Protein AF-A0A7X7DNK5-F1 (afdb_monomer)

Mean predicted aligned error: 5.65 Å

Sequence (61 aa):
MYNIFIHVILLLVMPPLLLGIINKTKAWFGGRTGAPFLQPYYDIIKLMRKGMVFSNTTTWI

Structure (mmCIF, N/CA/C/O backbone):
data_AF-A0A7X7DNK5-F1
#
_entry.id   AF-A0A7X7DNK5-F1
#
loop_
_atom_site.group_PDB
_atom_site.id
_atom_site.type_symbol
_atom_site.label_atom_id
_atom_site.label_alt_id
_atom_site.label_comp_id
_atom_site.label_asym_id
_atom_site.label_entity_id
_atom_site.label_seq_id
_atom_site.pdbx_PDB_ins_code
_atom_site.Cartn_x
_atom_site.Cartn_y
_atom_site.Cartn_z
_atom_site.occupancy
_atom_site.B_iso_or_equiv
_atom_site.auth_seq_id
_atom_site.auth_comp_id
_atom_site.auth_asym_id
_atom_site.auth_atom_id
_atom_site.pdbx_PDB_model_num
ATOM 1 N N . MET A 1 1 ? 9.640 -29.888 -0.283 1.00 66.44 1 MET A N 1
ATOM 2 C CA . MET A 1 1 ? 9.364 -29.004 -1.440 1.00 66.44 1 MET A CA 1
ATOM 3 C C . MET A 1 1 ? 8.206 -28.035 -1.196 1.00 66.44 1 MET A C 1
ATOM 5 O O . MET A 1 1 ? 8.387 -26.865 -1.476 1.00 66.44 1 MET A O 1
ATOM 9 N N . TYR A 1 2 ? 7.076 -28.439 -0.603 1.00 86.19 2 TYR A N 1
ATOM 10 C CA . TYR A 1 2 ? 5.943 -27.529 -0.325 1.00 86.19 2 TYR A CA 1
ATOM 11 C C . TYR A 1 2 ? 6.258 -26.308 0.556 1.00 86.19 2 TYR A C 1
ATOM 13 O O . TYR A 1 2 ? 5.716 -25.233 0.324 1.00 86.19 2 TYR A O 1
ATOM 21 N N . ASN A 1 3 ? 7.183 -26.439 1.511 1.00 92.25 3 ASN A N 1
ATOM 22 C CA . ASN A 1 3 ? 7.546 -25.338 2.409 1.00 92.25 3 ASN A CA 1
ATOM 23 C C . ASN A 1 3 ? 8.058 -24.105 1.654 1.00 92.25 3 ASN A C 1
ATOM 25 O O . ASN A 1 3 ? 7.664 -22.991 1.979 1.00 92.25 3 ASN A O 1
ATOM 29 N N . ILE A 1 4 ? 8.879 -24.287 0.609 1.00 93.69 4 ILE A N 1
ATOM 30 C 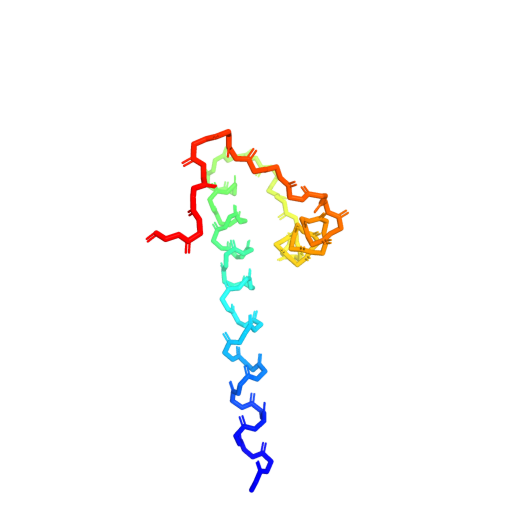CA . ILE A 1 4 ? 9.434 -23.149 -0.138 1.00 93.69 4 ILE A CA 1
ATOM 31 C C . ILE A 1 4 ? 8.321 -22.358 -0.834 1.00 93.69 4 ILE A C 1
ATOM 33 O O . ILE A 1 4 ? 8.312 -21.134 -0.785 1.00 93.69 4 ILE A O 1
ATOM 37 N N . PHE A 1 5 ? 7.337 -23.057 -1.408 1.00 94.25 5 PHE A N 1
ATOM 38 C CA . PHE A 1 5 ? 6.197 -22.435 -2.076 1.00 94.25 5 PHE A CA 1
ATOM 39 C C . PHE A 1 5 ? 5.343 -21.638 -1.091 1.00 94.25 5 PHE A C 1
ATOM 41 O O . PHE A 1 5 ? 4.984 -20.498 -1.376 1.00 94.25 5 PHE A O 1
ATOM 48 N N . ILE A 1 6 ? 5.075 -22.205 0.088 1.00 94.56 6 ILE A N 1
ATOM 49 C CA . ILE A 1 6 ? 4.323 -21.523 1.146 1.00 94.56 6 ILE A CA 1
ATOM 50 C C . ILE A 1 6 ? 5.069 -20.263 1.602 1.00 94.56 6 ILE A C 1
ATOM 52 O O . ILE A 1 6 ? 4.464 -19.195 1.679 1.00 94.56 6 ILE A O 1
ATOM 56 N N . HIS A 1 7 ? 6.379 -20.356 1.850 1.00 93.50 7 HIS A N 1
ATOM 57 C CA . HIS A 1 7 ? 7.179 -19.204 2.269 1.00 93.50 7 HIS A CA 1
ATOM 58 C C . HIS A 1 7 ? 7.210 -18.096 1.213 1.00 93.50 7 HIS A C 1
ATOM 60 O O . HIS A 1 7 ? 7.063 -16.930 1.569 1.00 93.50 7 HIS A O 1
ATOM 66 N N . VAL A 1 8 ? 7.341 -18.439 -0.071 1.00 94.81 8 VAL A N 1
ATOM 67 C CA . VAL A 1 8 ? 7.347 -17.457 -1.170 1.00 94.81 8 VAL A CA 1
ATOM 68 C C . VAL A 1 8 ? 5.998 -16.748 -1.298 1.00 94.81 8 VAL A C 1
ATOM 70 O O . VAL A 1 8 ? 5.961 -15.525 -1.427 1.00 94.81 8 VAL A O 1
ATOM 73 N N . ILE A 1 9 ? 4.885 -17.482 -1.211 1.00 94.44 9 ILE A N 1
ATOM 74 C CA . ILE A 1 9 ? 3.542 -16.881 -1.245 1.00 94.44 9 ILE A CA 1
ATOM 75 C C . ILE A 1 9 ? 3.359 -15.931 -0.059 1.00 94.44 9 ILE A C 1
ATOM 77 O O . ILE A 1 9 ? 2.904 -14.799 -0.229 1.00 94.44 9 ILE A O 1
ATOM 81 N N . LEU A 1 10 ? 3.756 -16.368 1.139 1.00 92.56 10 LEU A N 1
ATOM 82 C CA . LEU A 1 10 ? 3.650 -15.560 2.347 1.00 92.56 10 LEU A CA 1
ATOM 83 C C . LEU A 1 10 ? 4.498 -14.283 2.243 1.00 92.56 10 LEU A C 1
ATOM 85 O O . LEU A 1 10 ? 4.023 -13.205 2.593 1.00 92.56 10 LEU A O 1
ATOM 89 N N . LEU A 1 11 ? 5.716 -14.396 1.706 1.00 93.56 11 LEU A N 1
ATOM 90 C CA . LEU A 1 11 ? 6.633 -13.279 1.484 1.00 93.56 11 LEU A CA 1
ATOM 91 C C . LEU A 1 11 ? 6.037 -12.215 0.553 1.00 93.56 11 LEU A C 1
ATOM 93 O O . LEU A 1 11 ? 6.228 -11.028 0.795 1.00 93.56 11 LEU A O 1
ATOM 97 N N . LEU A 1 12 ? 5.316 -12.620 -0.496 1.00 91.81 12 LEU A N 1
ATOM 98 C CA . LEU A 1 12 ? 4.745 -11.688 -1.473 1.00 91.81 12 LEU A CA 1
ATOM 99 C C . LEU A 1 12 ? 3.455 -11.018 -0.965 1.00 91.81 12 LEU A C 1
ATOM 101 O O . LEU A 1 12 ? 3.201 -9.850 -1.253 1.00 91.81 12 LEU A O 1
ATOM 105 N N . VAL A 1 13 ? 2.638 -11.754 -0.207 1.00 92.31 13 VAL A N 1
ATOM 106 C CA . VAL A 1 13 ? 1.292 -11.326 0.215 1.00 92.31 13 VAL A CA 1
ATOM 107 C C . VAL A 1 13 ? 1.307 -10.589 1.560 1.00 92.31 13 VAL A C 1
ATOM 109 O O . VAL A 1 13 ? 0.554 -9.636 1.751 1.00 92.31 13 VAL A O 1
ATOM 112 N N . MET A 1 14 ? 2.178 -10.959 2.502 1.00 92.44 14 MET A N 1
ATOM 113 C CA . MET A 1 14 ? 2.200 -10.326 3.831 1.00 92.44 14 MET A CA 1
ATOM 114 C C . MET A 1 14 ? 2.548 -8.827 3.829 1.00 92.44 14 MET A C 1
ATOM 116 O O . MET A 1 14 ? 1.880 -8.080 4.550 1.00 92.44 14 MET A O 1
ATOM 120 N N . PRO A 1 15 ? 3.530 -8.329 3.053 1.00 92.94 15 PRO A N 1
ATOM 121 C CA . PRO A 1 15 ? 3.884 -6.910 3.097 1.00 92.94 15 PRO A CA 1
ATOM 122 C C . PRO A 1 15 ? 2.733 -5.972 2.671 1.00 92.94 15 PRO A C 1
ATOM 124 O O . PRO A 1 15 ? 2.453 -5.021 3.408 1.00 92.94 15 PRO A O 1
ATOM 127 N N . PRO A 1 16 ? 1.991 -6.229 1.570 1.00 91.00 16 PRO A N 1
ATOM 128 C CA . PRO A 1 16 ? 0.790 -5.460 1.229 1.00 91.00 16 PRO A CA 1
ATOM 129 C C . PRO A 1 16 ? -0.291 -5.472 2.319 1.00 91.00 16 PRO A C 1
ATOM 131 O O . PRO A 1 16 ? -0.924 -4.443 2.564 1.00 91.00 16 PRO A O 1
ATOM 134 N N . LEU A 1 17 ? -0.485 -6.601 3.013 1.00 92.12 17 LEU A N 1
ATOM 135 C CA . LEU A 1 17 ? -1.425 -6.695 4.137 1.00 92.12 17 LEU A CA 1
ATOM 136 C C . LEU A 1 17 ? -1.029 -5.750 5.282 1.00 92.12 17 LEU A C 1
ATOM 138 O O . LEU A 1 17 ? -1.869 -5.008 5.801 1.00 92.12 17 LEU A O 1
ATOM 142 N N . LEU A 1 18 ? 0.257 -5.749 5.651 1.00 92.56 18 LEU A N 1
ATOM 143 C CA . LEU A 1 18 ? 0.797 -4.877 6.695 1.00 92.56 18 LEU A CA 1
ATOM 144 C C . LEU A 1 18 ? 0.617 -3.400 6.334 1.00 92.56 18 LEU A C 1
ATOM 146 O O . LEU A 1 18 ? 0.211 -2.611 7.187 1.00 92.56 18 LEU A O 1
ATOM 150 N N . LEU A 1 19 ? 0.829 -3.026 5.069 1.00 91.88 19 LEU A N 1
ATOM 151 C CA . LEU A 1 19 ? 0.561 -1.666 4.590 1.00 91.88 19 LEU A CA 1
ATOM 152 C C . LEU A 1 19 ? -0.913 -1.272 4.757 1.00 91.88 19 LEU A C 1
ATOM 154 O O . LEU A 1 19 ? -1.204 -0.146 5.169 1.00 91.88 19 LEU A O 1
ATOM 158 N N . GLY A 1 20 ? -1.843 -2.196 4.498 1.00 92.00 20 GLY A N 1
ATOM 159 C CA . GLY A 1 20 ? -3.273 -1.988 4.737 1.00 92.00 20 GLY A CA 1
ATOM 160 C C . GLY A 1 20 ? -3.584 -1.689 6.207 1.00 92.00 20 GLY A C 1
ATOM 161 O O . GLY A 1 20 ? -4.307 -0.735 6.506 1.00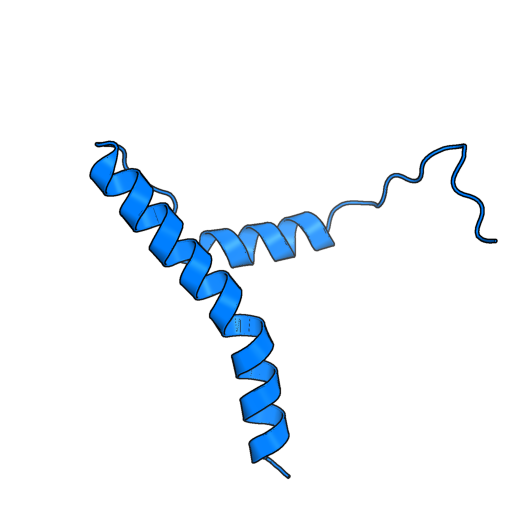 92.00 20 GLY A O 1
ATOM 162 N N . ILE A 1 21 ? -2.989 -2.451 7.131 1.00 93.19 21 ILE A N 1
ATOM 163 C CA . ILE A 1 21 ? -3.137 -2.241 8.582 1.00 93.19 21 ILE A CA 1
ATOM 164 C C . ILE A 1 21 ? -2.543 -0.890 8.993 1.00 93.19 21 ILE A C 1
ATOM 166 O O . ILE A 1 21 ? -3.222 -0.098 9.642 1.00 93.19 21 ILE A O 1
ATOM 170 N N . ILE A 1 22 ? -1.316 -0.584 8.565 1.00 93.06 22 ILE A N 1
ATOM 171 C CA . ILE A 1 22 ? -0.632 0.678 8.886 1.00 93.06 22 ILE A CA 1
ATOM 172 C C . ILE A 1 22 ? -1.468 1.879 8.434 1.00 93.06 22 ILE A C 1
ATOM 174 O O . ILE A 1 22 ? -1.662 2.828 9.196 1.00 93.06 22 ILE A O 1
ATOM 178 N N . ASN A 1 23 ? -1.987 1.847 7.206 1.00 93.06 23 ASN A N 1
ATOM 179 C CA . ASN A 1 23 ? -2.781 2.944 6.661 1.00 93.06 23 ASN A CA 1
ATOM 180 C C . ASN A 1 23 ? -4.116 3.110 7.390 1.00 93.06 23 ASN A C 1
ATOM 182 O O . ASN A 1 23 ? -4.547 4.244 7.617 1.00 93.06 23 ASN A O 1
ATOM 186 N N . LYS A 1 24 ? -4.742 2.005 7.806 1.00 92.19 24 LYS A N 1
ATOM 187 C CA . LYS A 1 24 ? -5.964 2.026 8.614 1.00 92.19 24 LYS A CA 1
ATOM 188 C C . LYS A 1 24 ? -5.712 2.604 10.006 1.00 92.19 24 LYS A C 1
ATOM 190 O O . LYS A 1 24 ? -6.460 3.483 10.428 1.00 92.19 24 LYS A O 1
ATOM 195 N N . THR A 1 25 ? -4.630 2.199 10.670 1.00 94.00 25 THR A N 1
ATOM 196 C CA . THR A 1 25 ? -4.222 2.759 11.966 1.00 94.00 25 THR A CA 1
ATOM 197 C C . THR A 1 25 ? -3.953 4.258 11.849 1.00 94.00 25 THR A C 1
ATOM 199 O O . THR A 1 25 ? -4.524 5.044 12.600 1.00 94.00 25 THR A O 1
ATOM 202 N N . LYS A 1 26 ? -3.171 4.690 10.850 1.00 93.19 26 LYS A N 1
ATOM 203 C CA . LYS A 1 26 ? -2.908 6.120 10.595 1.00 93.19 26 LYS A CA 1
ATOM 204 C C . LYS A 1 26 ? -4.185 6.920 10.328 1.00 93.19 26 LYS A C 1
ATOM 206 O O . LYS A 1 26 ? -4.287 8.068 10.748 1.00 93.19 26 LYS A O 1
ATOM 211 N N . ALA A 1 27 ? -5.143 6.345 9.603 1.00 93.31 27 ALA A N 1
ATOM 212 C CA . ALA A 1 27 ? -6.413 7.003 9.321 1.00 93.31 27 ALA A CA 1
ATOM 213 C C . ALA A 1 27 ? -7.265 7.169 10.585 1.00 93.31 27 ALA A C 1
ATOM 215 O O . ALA A 1 27 ? -7.799 8.252 10.812 1.00 93.31 27 ALA A O 1
ATOM 216 N N . TRP A 1 28 ? -7.306 6.138 11.431 1.00 94.56 28 TRP A N 1
ATOM 217 C CA . TRP A 1 28 ? -8.017 6.178 12.705 1.00 94.56 28 TRP A CA 1
ATOM 218 C C . TRP A 1 28 ? -7.467 7.258 13.644 1.00 94.56 28 TRP A C 1
ATOM 220 O O . TRP A 1 28 ? -8.233 8.090 14.123 1.00 94.56 28 TRP A O 1
ATOM 230 N N . PHE A 1 29 ? -6.142 7.333 13.811 1.00 94.94 29 PHE A N 1
ATOM 231 C CA . PHE A 1 29 ? -5.503 8.415 14.573 1.00 94.94 29 PHE A CA 1
ATOM 232 C C . PHE A 1 29 ? -5.752 9.805 13.972 1.00 94.94 29 PHE A C 1
ATOM 234 O O . PHE A 1 29 ? -5.817 10.790 14.697 1.00 94.94 29 PHE A O 1
ATOM 241 N N . GLY A 1 30 ? -5.916 9.894 12.652 1.00 94.38 30 GLY A N 1
ATOM 242 C CA . GLY A 1 30 ? -6.270 11.134 11.962 1.00 94.38 30 GLY A CA 1
ATOM 243 C C . GLY A 1 30 ? -7.762 11.480 11.987 1.00 94.38 30 GLY A C 1
ATOM 244 O O . GLY A 1 30 ? -8.158 12.376 11.247 1.00 94.38 30 GLY A O 1
ATOM 245 N N . GLY A 1 31 ? -8.600 10.754 12.739 1.00 94.00 31 GLY A N 1
ATOM 246 C CA . GLY A 1 31 ? -10.044 11.006 12.829 1.00 94.00 31 GLY A CA 1
ATOM 247 C C . GLY A 1 31 ? -10.823 10.764 11.530 1.00 94.00 31 GLY A C 1
ATOM 248 O O . GLY A 1 31 ? -11.947 11.238 11.389 1.00 94.00 31 GLY A O 1
ATOM 249 N N . ARG A 1 32 ? -10.240 10.046 10.562 1.00 93.44 32 ARG A N 1
ATOM 250 C CA . ARG A 1 32 ? -10.823 9.798 9.234 1.00 93.44 32 ARG A CA 1
ATOM 251 C C . ARG A 1 32 ? -11.087 8.314 9.011 1.00 93.44 32 ARG A C 1
ATOM 253 O O . ARG A 1 32 ? -10.318 7.454 9.442 1.00 93.44 32 ARG A O 1
ATOM 260 N N . THR A 1 33 ? -12.137 7.998 8.260 1.00 88.50 33 THR A N 1
ATOM 261 C CA . THR A 1 33 ? -12.402 6.616 7.847 1.00 88.50 33 THR A CA 1
ATOM 262 C C . THR A 1 33 ? -11.377 6.207 6.787 1.00 88.50 33 THR A C 1
ATOM 264 O O . THR A 1 33 ? -11.391 6.696 5.659 1.00 88.50 33 THR A O 1
ATOM 267 N N . GLY A 1 34 ? -10.425 5.356 7.176 1.00 88.75 34 GLY A N 1
ATOM 268 C CA . GLY A 1 34 ? -9.359 4.869 6.300 1.00 88.75 34 GLY A CA 1
ATOM 269 C C . GLY A 1 34 ? -9.832 3.896 5.223 1.00 88.75 34 GLY A C 1
ATOM 270 O O . GLY A 1 34 ? -10.912 3.316 5.316 1.00 88.75 34 GLY A O 1
ATOM 271 N N . ALA A 1 35 ? -8.973 3.675 4.225 1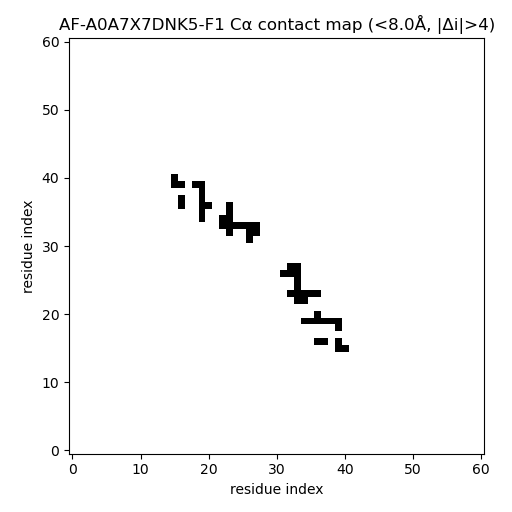.00 88.56 35 ALA A N 1
ATOM 272 C CA . ALA A 1 35 ? -9.190 2.682 3.179 1.00 88.56 35 ALA A CA 1
ATOM 273 C C . ALA A 1 35 ? -9.326 1.251 3.757 1.00 88.56 35 ALA A C 1
ATOM 275 O O . ALA A 1 35 ? -8.778 0.956 4.828 1.00 88.56 35 ALA A O 1
ATOM 276 N N . PRO A 1 36 ? -10.050 0.344 3.074 1.00 90.69 36 PRO A N 1
ATOM 277 C CA . PRO A 1 36 ? -10.181 -1.047 3.504 1.00 90.69 36 PRO A CA 1
ATOM 278 C C . PRO A 1 36 ? -8.826 -1.771 3.499 1.00 90.69 36 PRO A C 1
ATOM 280 O O . PRO A 1 36 ? -7.935 -1.444 2.721 1.00 90.69 36 PRO A O 1
ATOM 283 N N . PHE A 1 37 ? -8.675 -2.804 4.335 1.00 88.62 37 PHE A N 1
ATOM 284 C CA . PHE A 1 37 ? -7.403 -3.532 4.487 1.00 88.62 37 PHE A CA 1
ATOM 285 C C . PHE A 1 37 ? -6.893 -4.156 3.182 1.00 88.62 37 PHE A C 1
ATOM 287 O O . PHE A 1 37 ? -5.689 -4.287 2.994 1.00 88.62 37 PHE A O 1
ATOM 294 N N . LEU A 1 38 ? -7.808 -4.519 2.277 1.00 91.50 38 LEU A N 1
ATOM 295 C CA . LEU A 1 38 ? -7.485 -5.124 0.986 1.00 91.50 38 LEU A CA 1
ATOM 296 C C . LEU A 1 38 ? -7.159 -4.100 -0.113 1.00 91.50 38 LEU A C 1
ATOM 298 O O . LEU A 1 38 ? -6.791 -4.502 -1.215 1.00 91.50 38 LEU A O 1
ATOM 302 N N . GLN A 1 39 ? -7.262 -2.794 0.171 1.00 91.94 39 GLN A N 1
ATOM 303 C CA . GLN A 1 39 ? -6.969 -1.727 -0.792 1.00 91.94 39 GLN A CA 1
ATOM 304 C C . GLN A 1 39 ? -5.618 -1.910 -1.509 1.00 91.94 39 GLN A C 1
ATOM 306 O O . GLN A 1 39 ? -5.608 -1.821 -2.737 1.00 91.94 39 GLN A O 1
ATOM 311 N N . PRO A 1 40 ? -4.508 -2.254 -0.820 1.00 92.44 40 PRO A N 1
ATOM 312 C CA . PRO A 1 40 ? -3.215 -2.428 -1.480 1.00 92.44 40 PRO A CA 1
ATOM 313 C C . PRO A 1 40 ? -3.215 -3.518 -2.562 1.00 92.44 40 PRO A C 1
ATOM 315 O O . PRO A 1 40 ? -2.538 -3.370 -3.575 1.00 92.44 40 PRO A O 1
ATOM 318 N N . TYR A 1 41 ? -4.002 -4.588 -2.402 1.00 93.69 41 TYR A N 1
ATOM 319 C CA . TYR A 1 41 ? -4.114 -5.635 -3.423 1.00 93.69 41 TYR A CA 1
ATOM 320 C C . TYR A 1 41 ? -4.865 -5.146 -4.660 1.00 93.69 41 TYR A C 1
ATOM 322 O O . TYR A 1 4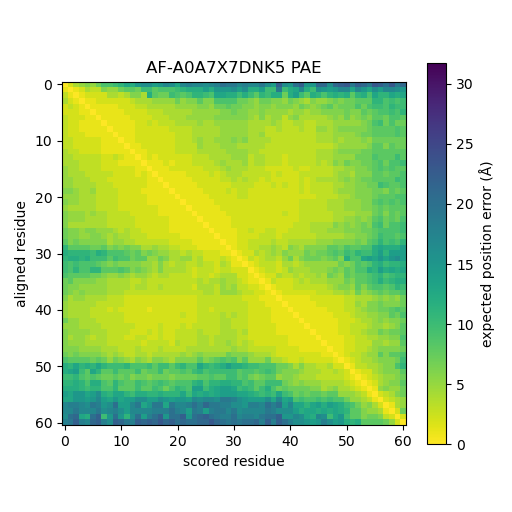1 ? -4.447 -5.419 -5.786 1.00 93.69 41 TYR A O 1
ATOM 330 N N . TYR A 1 42 ? -5.947 -4.388 -4.464 1.00 93.75 42 TYR A N 1
ATOM 331 C CA . TYR A 1 42 ? -6.676 -3.777 -5.575 1.00 93.75 42 TYR A CA 1
ATOM 332 C C . TYR A 1 42 ? -5.807 -2.776 -6.331 1.00 93.75 42 TYR A C 1
ATOM 334 O O . TYR A 1 42 ? -5.846 -2.747 -7.561 1.00 93.75 42 TYR A O 1
ATOM 342 N N . ASP A 1 43 ? -4.996 -1.997 -5.616 1.00 93.56 43 ASP A N 1
ATOM 343 C CA . ASP A 1 43 ? -4.083 -1.032 -6.221 1.00 93.56 43 ASP A CA 1
ATOM 344 C C . ASP A 1 43 ? -3.004 -1.729 -7.057 1.00 93.56 43 ASP A C 1
ATOM 346 O O . ASP A 1 43 ? -2.763 -1.311 -8.189 1.00 93.56 43 ASP A O 1
ATOM 350 N N . ILE A 1 44 ? -2.422 -2.834 -6.574 1.00 93.12 44 ILE A N 1
ATOM 351 C CA . ILE A 1 44 ? -1.471 -3.645 -7.355 1.00 93.12 44 ILE A CA 1
ATOM 352 C C . ILE A 1 44 ? -2.126 -4.133 -8.651 1.00 93.12 44 ILE A C 1
ATOM 354 O O . ILE A 1 44 ? -1.601 -3.883 -9.735 1.00 93.12 44 ILE A O 1
ATOM 358 N N . ILE A 1 45 ? -3.303 -4.760 -8.567 1.00 94.38 45 ILE A N 1
ATOM 359 C CA . ILE A 1 45 ? -4.020 -5.268 -9.749 1.00 94.38 45 ILE A CA 1
ATOM 360 C C . ILE A 1 45 ? -4.357 -4.122 -10.711 1.00 94.38 45 ILE A C 1
ATOM 362 O O . ILE A 1 45 ? -4.211 -4.254 -11.927 1.00 94.38 45 ILE A O 1
ATOM 366 N N . LYS A 1 46 ? -4.789 -2.974 -10.184 1.00 94.50 46 LYS A N 1
ATOM 367 C CA . LYS A 1 46 ? -5.096 -1.781 -10.978 1.00 94.50 46 LYS A CA 1
ATOM 368 C C . LYS A 1 46 ? -3.862 -1.254 -11.709 1.00 94.50 46 LYS A C 1
ATOM 370 O O . LYS A 1 46 ? -3.972 -0.898 -12.880 1.00 94.50 46 LYS A O 1
ATOM 375 N N . LEU A 1 47 ? -2.708 -1.205 -11.044 1.00 93.44 47 LEU A N 1
ATOM 376 C CA . LEU A 1 47 ? -1.452 -0.731 -11.627 1.00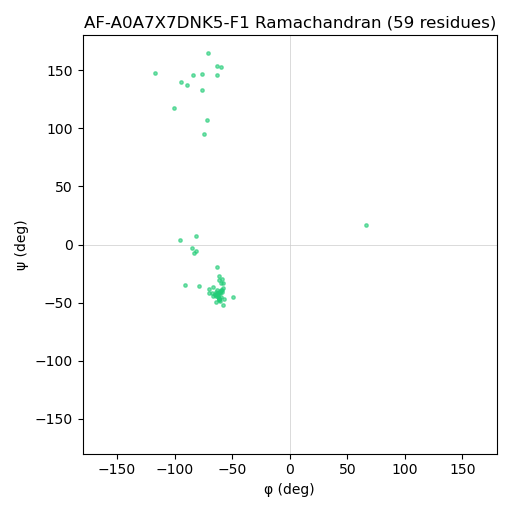 93.44 47 LEU A CA 1
ATOM 377 C C . LEU A 1 47 ? -0.897 -1.706 -12.666 1.00 93.44 47 LEU A C 1
ATOM 379 O O . LEU A 1 47 ? -0.450 -1.257 -13.715 1.00 93.44 47 LEU A O 1
ATOM 383 N N . MET A 1 48 ? -1.009 -3.016 -12.437 1.00 92.69 48 MET A N 1
ATOM 384 C CA . MET A 1 48 ? -0.616 -4.036 -13.420 1.00 92.69 48 MET A CA 1
ATOM 385 C C . MET A 1 48 ? -1.425 -3.953 -14.719 1.00 92.69 48 MET A C 1
ATOM 387 O O . MET A 1 48 ? -0.944 -4.339 -15.779 1.00 92.69 48 MET A O 1
ATOM 391 N N . ARG A 1 49 ? -2.657 -3.441 -14.650 1.00 93.25 49 ARG A N 1
ATOM 392 C CA . ARG A 1 49 ? -3.512 -3.214 -15.824 1.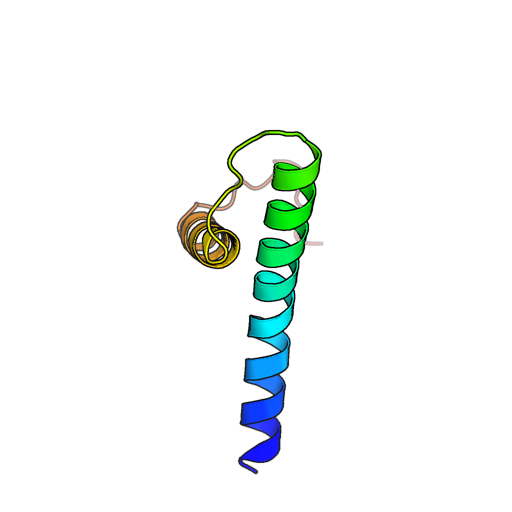00 93.25 49 ARG A CA 1
ATOM 393 C C . ARG A 1 49 ? -3.209 -1.898 -16.544 1.00 93.25 49 ARG A C 1
ATOM 395 O O . ARG A 1 49 ? -3.799 -1.642 -17.592 1.00 93.25 49 ARG A O 1
ATOM 402 N N . LYS A 1 50 ? -2.348 -1.042 -15.987 1.00 91.25 50 LYS A N 1
ATOM 403 C CA . LYS A 1 50 ? -1.991 0.249 -16.578 1.00 91.25 50 LYS A CA 1
ATOM 404 C C . LYS A 1 50 ? -0.792 0.076 -17.514 1.00 91.25 50 LYS A C 1
ATOM 406 O O . LYS A 1 50 ? 0.160 -0.621 -17.184 1.00 91.25 50 LYS A O 1
ATOM 411 N N . GLY A 1 51 ? -0.839 0.723 -18.679 1.00 89.06 51 GLY A N 1
ATOM 412 C CA . GLY A 1 51 ? 0.293 0.745 -19.607 1.00 89.06 51 GLY A CA 1
ATOM 413 C C . GLY A 1 51 ? 1.514 1.441 -18.998 1.00 89.06 51 GLY A C 1
ATOM 414 O O . GLY A 1 51 ? 1.372 2.394 -18.227 1.00 89.06 51 GLY A O 1
ATOM 415 N N . MET A 1 52 ? 2.708 0.966 -19.353 1.00 88.75 52 MET A N 1
ATOM 416 C CA . MET A 1 52 ? 3.966 1.610 -18.976 1.00 88.75 52 MET A CA 1
ATOM 417 C C . MET A 1 52 ? 4.199 2.851 -19.839 1.00 88.75 52 MET A C 1
ATOM 419 O O . MET A 1 52 ? 4.060 2.801 -21.059 1.00 88.75 52 MET A O 1
ATOM 423 N N . VAL A 1 53 ? 4.560 3.964 -19.201 1.00 87.44 53 VAL A N 1
ATOM 424 C CA . VAL A 1 53 ? 5.019 5.176 -19.887 1.00 87.44 53 VAL A CA 1
ATOM 425 C C . VAL A 1 53 ? 6.537 5.193 -19.796 1.00 87.44 53 VAL A C 1
ATOM 427 O O . VAL A 1 53 ? 7.085 5.237 -18.696 1.00 87.44 53 VAL A O 1
ATOM 430 N N . PHE A 1 54 ? 7.199 5.134 -20.948 1.00 86.12 54 PHE A N 1
ATOM 431 C CA . PHE A 1 54 ? 8.653 5.208 -21.046 1.00 86.12 54 PHE A CA 1
ATOM 432 C C . PHE A 1 54 ? 9.080 6.650 -21.315 1.00 86.12 54 PHE A C 1
ATOM 434 O O . PHE A 1 54 ? 8.436 7.362 -22.087 1.00 86.12 54 PHE A O 1
ATOM 441 N N . SER A 1 55 ? 10.159 7.088 -20.671 1.00 86.25 55 SER A N 1
ATOM 442 C CA . SER A 1 55 ? 10.730 8.410 -20.922 1.00 86.25 55 SER A CA 1
ATOM 443 C C . SER A 1 55 ? 11.507 8.407 -22.237 1.00 86.25 55 SER A C 1
ATOM 445 O O . SER A 1 55 ? 12.155 7.423 -22.579 1.00 86.25 55 SER A O 1
ATOM 447 N N . ASN A 1 56 ? 11.514 9.5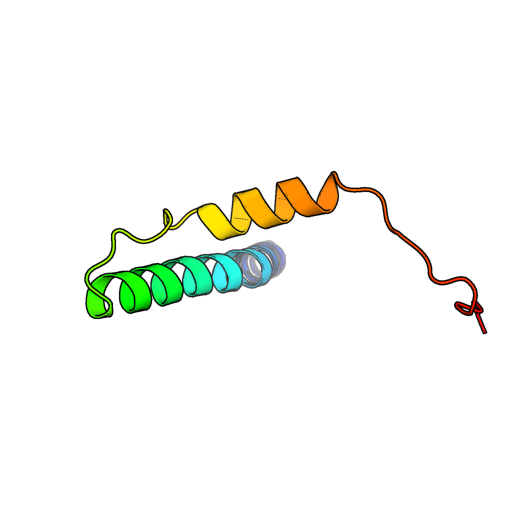37 -22.949 1.00 84.25 56 ASN A N 1
ATOM 448 C CA . ASN A 1 56 ? 12.234 9.666 -24.226 1.00 84.25 56 ASN A CA 1
ATOM 449 C C . ASN A 1 56 ? 13.761 9.490 -24.100 1.00 84.25 56 ASN A C 1
ATOM 451 O O . ASN A 1 56 ? 14.428 9.210 -25.086 1.00 84.25 56 ASN A O 1
ATOM 455 N N . THR A 1 57 ? 14.313 9.647 -22.895 1.00 88.44 57 THR A N 1
ATOM 456 C CA . THR A 1 57 ? 15.742 9.445 -22.594 1.00 88.44 57 THR A CA 1
ATOM 457 C C . THR A 1 57 ? 16.032 8.038 -22.055 1.00 88.44 57 THR A C 1
ATOM 459 O O . THR A 1 57 ? 17.154 7.760 -21.642 1.00 88.44 57 THR A O 1
ATOM 462 N N . THR A 1 58 ? 15.039 7.145 -21.993 1.00 80.88 58 THR A N 1
ATOM 463 C CA . THR A 1 58 ? 15.261 5.767 -21.545 1.00 80.88 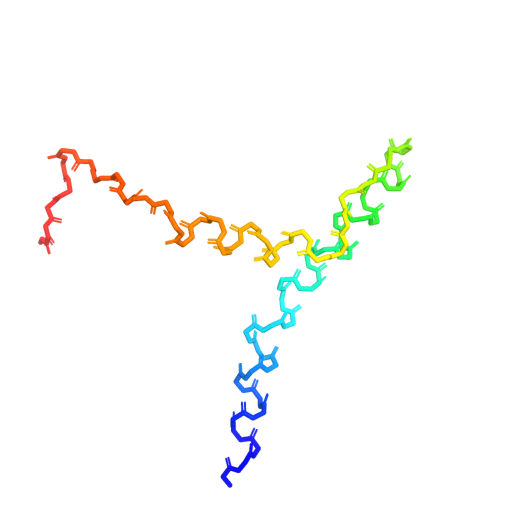58 THR A CA 1
ATOM 464 C C . THR A 1 58 ? 15.979 4.992 -22.646 1.00 80.88 58 THR A C 1
ATOM 466 O O . THR A 1 58 ? 15.356 4.459 -23.562 1.00 80.88 58 THR A O 1
ATOM 469 N N . THR A 1 59 ? 17.303 4.935 -22.545 1.00 77.00 59 THR A N 1
ATOM 470 C CA . THR A 1 59 ? 18.137 4.008 -23.312 1.00 77.00 59 THR A CA 1
ATOM 471 C C . THR A 1 59 ? 18.180 2.663 -22.582 1.00 77.00 59 THR A C 1
ATOM 473 O O . THR A 1 59 ? 18.100 2.604 -21.359 1.00 77.00 59 THR A O 1
ATOM 476 N N . TRP A 1 60 ? 18.240 1.567 -23.337 1.00 80.81 60 TRP A N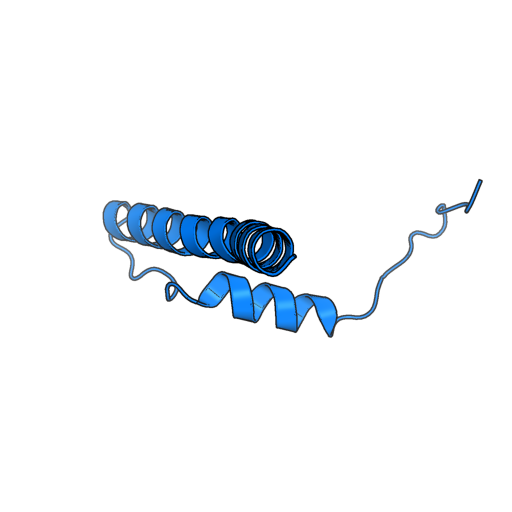 1
ATOM 477 C CA . TRP A 1 60 ? 18.324 0.193 -22.818 1.00 80.81 60 TRP A CA 1
ATOM 478 C C . TRP A 1 60 ? 19.754 -0.223 -22.413 1.00 80.81 60 TRP A C 1
ATOM 480 O O . TRP A 1 60 ? 19.946 -1.323 -21.899 1.00 80.81 60 TRP A O 1
ATOM 490 N N . ILE A 1 61 ? 20.723 0.655 -22.691 1.00 66.31 61 ILE A N 1
ATOM 491 C CA . ILE A 1 61 ? 22.140 0.606 -22.310 1.00 66.31 61 ILE A CA 1
ATOM 492 C C . ILE A 1 61 ? 22.340 1.524 -21.103 1.00 66.31 61 ILE A C 1
ATOM 494 O O . ILE A 1 61 ? 23.131 1.144 -20.215 1.00 66.31 61 ILE A O 1
#

pLDDT: mean 90.47, std 5.74, range [66.31, 94.94]

Solvent-accessible surface area (backbone atoms only — not comparable to full-atom values): 3724 Å² total; per-residue (Å²): 117,69,65,62,57,53,51,54,53,48,64,69,52,48,58,48,47,50,50,16,51,53,49,30,53,54,20,52,78,65,78,39,92,46,68,59,53,62,47,49,60,55,50,52,56,54,53,72,72,48,84,85,84,79,59,96,81,68,67,98,122

Foldseek 3Di:
DVVVVVVVVCVVPVVLLVVLVVQCVVQVVVVHRGDHSCVSVVVVVVVVPDDDDDDPPDDPD

Nearest PDB structures (foldseek):
  6cfw-assembly1_M  TM=8.985E-01  e=7.940E-02  Pyrococcus furiosus COM1
  7z0t-assembly1_D  TM=9.073E-01  e=1.045E-01  Escherichia coli K-12
  7z0s-assembly1_D  TM=8.953E-01  e=3.361E-01  Escherichia coli K-12
  6u8y-assembly1_m  TM=7.781E-01  e=6.681E-01  Pyrococcus furiosus COM1

Radius of gyration: 16.94 Å; Cα contacts (8 Å, |Δi|>4): 27; chains: 1; bounding box: 34×40×39 Å

Secondary structure (DSSP, 8-state):
-HHHHHHHHHHHHHHHHHHHHHHHHHHHHTTS-PPPTTHHHHHHHHHHTSPPPPPTT----